Protein AF-A0A7C1KJD7-F1 (afdb_monomer_lite)

Structure (mmCIF, N/CA/C/O backbone):
data_AF-A0A7C1KJD7-F1
#
_entry.id   AF-A0A7C1KJD7-F1
#
loop_
_atom_site.group_PDB
_atom_site.id
_atom_site.type_symbol
_atom_site.label_atom_id
_atom_site.label_alt_id
_atom_site.label_comp_id
_atom_site.label_asym_id
_atom_site.label_entity_id
_atom_site.label_seq_id
_atom_site.pdbx_PDB_ins_code
_atom_site.Cartn_x
_atom_site.Cartn_y
_atom_site.Cartn_z
_atom_site.occupancy
_atom_site.B_iso_or_equiv
_atom_site.auth_seq_id
_atom_site.auth_comp_id
_atom_site.auth_asym_id
_atom_site.auth_atom_id
_atom_site.pdbx_PDB_model_num
ATOM 1 N N . MET A 1 1 ? 10.909 -5.731 -11.080 1.00 77.62 1 MET A N 1
ATOM 2 C CA . MET A 1 1 ? 9.481 -5.379 -10.924 1.00 77.62 1 MET A CA 1
ATOM 3 C C . MET A 1 1 ? 9.407 -4.205 -9.976 1.00 77.62 1 MET A C 1
ATOM 5 O O . MET A 1 1 ? 10.012 -4.277 -8.915 1.00 77.62 1 MET A O 1
ATOM 9 N N . LYS A 1 2 ? 8.737 -3.116 -10.343 1.00 84.19 2 LYS A N 1
ATOM 10 C CA . LYS A 1 2 ? 8.653 -1.925 -9.484 1.00 84.19 2 LYS A CA 1
ATOM 11 C C . LYS A 1 2 ? 7.264 -1.811 -8.851 1.00 84.19 2 LYS A C 1
ATOM 13 O O . LYS A 1 2 ? 6.294 -2.258 -9.455 1.00 84.19 2 LYS A O 1
ATOM 18 N N . PRO A 1 3 ? 7.127 -1.212 -7.658 1.00 88.62 3 PRO A N 1
ATOM 19 C CA . PRO A 1 3 ? 5.817 -0.886 -7.101 1.00 88.62 3 PRO A CA 1
ATOM 20 C C . PRO A 1 3 ? 5.029 0.087 -7.982 1.00 88.62 3 PRO A C 1
ATOM 22 O O . PRO A 1 3 ? 5.528 1.151 -8.351 1.00 88.62 3 PRO A O 1
ATOM 25 N N . ASN A 1 4 ? 3.762 -0.222 -8.239 1.00 91.00 4 ASN A N 1
ATOM 26 C CA . ASN A 1 4 ? 2.827 0.669 -8.914 1.00 91.00 4 ASN A CA 1
ATOM 27 C C . ASN A 1 4 ? 2.077 1.544 -7.896 1.00 91.00 4 ASN A C 1
ATOM 29 O O . ASN A 1 4 ? 0.919 1.302 -7.551 1.00 91.00 4 ASN A O 1
ATOM 33 N N . ILE A 1 5 ? 2.748 2.588 -7.403 1.00 90.06 5 ILE A N 1
ATOM 34 C CA . ILE A 1 5 ? 2.186 3.477 -6.371 1.00 90.06 5 ILE A CA 1
ATOM 35 C C . ILE A 1 5 ? 0.948 4.230 -6.862 1.00 90.06 5 ILE A C 1
ATOM 37 O O . ILE A 1 5 ? 0.007 4.414 -6.096 1.00 90.06 5 ILE A O 1
ATOM 41 N N . LYS A 1 6 ? 0.890 4.590 -8.151 1.00 91.38 6 LYS A N 1
ATOM 42 C CA . LYS A 1 6 ? -0.292 5.245 -8.733 1.00 91.38 6 LYS A CA 1
ATOM 43 C C . LYS A 1 6 ? -1.542 4.376 -8.591 1.00 91.38 6 LYS A C 1
ATOM 45 O O . LYS A 1 6 ? -2.605 4.884 -8.244 1.00 91.38 6 LYS A O 1
ATOM 50 N N . LYS A 1 7 ? -1.417 3.065 -8.822 1.00 91.56 7 LYS A N 1
ATOM 51 C CA . LYS A 1 7 ? -2.524 2.119 -8.640 1.00 91.56 7 LYS A CA 1
ATOM 52 C C . LYS A 1 7 ? -2.934 2.014 -7.171 1.00 91.56 7 LYS A C 1
ATOM 54 O O . LYS A 1 7 ? -4.126 2.023 -6.886 1.00 91.56 7 LYS A O 1
ATOM 59 N N . MET A 1 8 ? -1.973 2.006 -6.243 1.00 91.81 8 MET A N 1
ATOM 60 C CA . MET A 1 8 ? -2.263 2.028 -4.801 1.00 91.81 8 MET A CA 1
ATOM 61 C C . MET A 1 8 ? -3.058 3.276 -4.400 1.00 91.81 8 MET A C 1
ATOM 63 O O . MET A 1 8 ? -4.068 3.160 -3.713 1.00 91.81 8 MET A O 1
ATOM 67 N N . GLU A 1 9 ? -2.632 4.461 -4.845 1.00 93.50 9 GLU A N 1
ATOM 68 C CA . GLU A 1 9 ? -3.326 5.726 -4.564 1.00 93.50 9 GLU A CA 1
ATOM 69 C C . GLU A 1 9 ? -4.737 5.748 -5.159 1.00 93.50 9 GLU A C 1
ATOM 71 O O . GLU A 1 9 ? -5.676 6.189 -4.499 1.00 93.50 9 GLU A O 1
ATOM 76 N N . LEU A 1 10 ? -4.907 5.220 -6.373 1.00 94.81 10 LEU A N 1
ATOM 77 C CA . LEU A 1 10 ? -6.212 5.114 -7.018 1.00 94.81 10 LEU A CA 1
ATOM 78 C C . LEU A 1 10 ? -7.172 4.225 -6.220 1.00 94.81 10 LEU A C 1
ATOM 80 O O . LEU A 1 10 ? -8.307 4.632 -5.975 1.00 94.81 10 LEU A O 1
ATOM 84 N N . GLU A 1 11 ? -6.730 3.047 -5.774 1.00 94.75 11 GLU A N 1
ATOM 85 C CA . GLU A 1 11 ? -7.579 2.163 -4.967 1.00 94.75 11 GLU A CA 1
ATOM 86 C C . GLU A 1 11 ? -7.882 2.756 -3.589 1.00 94.75 11 GLU A C 1
ATOM 88 O O . GLU A 1 11 ? -9.010 2.661 -3.108 1.00 94.75 11 GLU A O 1
ATOM 93 N N . MET A 1 12 ? -6.916 3.436 -2.968 1.00 95.31 12 MET A N 1
ATOM 94 C CA . MET A 1 12 ? -7.169 4.169 -1.729 1.00 95.31 12 MET A CA 1
ATOM 95 C C . MET A 1 12 ? -8.230 5.254 -1.917 1.00 95.31 12 MET A C 1
ATOM 97 O O . MET A 1 12 ? -9.146 5.350 -1.102 1.00 95.31 12 MET A O 1
ATOM 101 N N . ASN A 1 13 ? -8.148 6.027 -3.001 1.00 95.56 13 ASN A N 1
ATOM 102 C CA . ASN A 1 13 ? -9.141 7.048 -3.326 1.00 95.56 13 ASN A CA 1
ATOM 103 C C . ASN A 1 13 ? -10.522 6.429 -3.581 1.00 95.56 13 ASN A C 1
ATOM 105 O O . ASN A 1 13 ? -11.512 6.935 -3.057 1.00 95.56 13 ASN A O 1
ATOM 109 N N . ARG A 1 14 ? -10.597 5.302 -4.305 1.00 95.75 14 ARG A N 1
ATOM 110 C CA . ARG A 1 14 ? -11.847 4.553 -4.538 1.00 95.75 14 ARG A CA 1
ATOM 111 C C . ARG A 1 14 ? -12.504 4.106 -3.229 1.00 95.75 14 ARG A C 1
ATOM 113 O O . ARG A 1 14 ? -13.725 4.116 -3.120 1.00 95.75 14 ARG A O 1
ATOM 120 N N . LEU A 1 15 ? -11.696 3.715 -2.246 1.00 94.50 15 LEU A N 1
ATOM 121 C CA . LEU A 1 15 ? -12.148 3.288 -0.920 1.00 94.50 15 LEU A CA 1
ATOM 122 C C . LEU A 1 15 ? -12.400 4.458 0.050 1.00 94.50 15 LEU A C 1
ATOM 124 O O . LEU A 1 15 ? -12.880 4.233 1.160 1.00 94.50 15 LEU A O 1
ATOM 128 N N . GLY A 1 16 ? -12.057 5.697 -0.323 1.00 95.81 16 GLY A N 1
ATOM 129 C CA . GLY A 1 16 ? -12.086 6.850 0.583 1.00 95.81 16 GLY A CA 1
ATOM 130 C C . GLY A 1 16 ? -11.070 6.744 1.729 1.00 95.81 16 GLY A C 1
ATOM 131 O O . GLY A 1 16 ? -11.281 7.283 2.816 1.00 95.81 16 GLY A O 1
ATOM 132 N N . TRP A 1 17 ? -9.984 5.994 1.532 1.00 95.94 17 TRP A N 1
ATOM 133 C CA . TRP A 1 17 ? -8.985 5.720 2.559 1.00 95.94 17 TRP A CA 1
ATOM 134 C C . TRP A 1 17 ? -7.829 6.710 2.515 1.00 95.94 17 TRP A C 1
ATOM 136 O O . TRP A 1 17 ? -7.290 7.042 1.465 1.00 95.94 17 TRP A O 1
ATOM 146 N N . ASN A 1 18 ? -7.365 7.101 3.700 1.00 94.88 18 ASN A N 1
ATOM 147 C CA . ASN A 1 18 ? -6.099 7.806 3.872 1.00 94.88 18 ASN A CA 1
ATOM 148 C C . ASN A 1 18 ? -4.981 6.839 4.312 1.00 94.88 18 ASN A C 1
ATOM 150 O O . ASN A 1 18 ? -5.226 5.691 4.697 1.00 94.88 18 ASN A O 1
ATOM 154 N N . LYS A 1 19 ? -3.727 7.311 4.295 1.00 94.31 19 LYS A N 1
ATOM 155 C CA . LYS A 1 19 ? -2.539 6.508 4.664 1.00 94.31 19 LYS A CA 1
ATOM 156 C C . LYS A 1 19 ? -2.618 5.946 6.089 1.00 94.31 19 LYS A C 1
ATOM 158 O O . LYS A 1 19 ? -2.112 4.858 6.352 1.00 94.31 19 LYS A O 1
ATOM 163 N N . ALA A 1 20 ? -3.282 6.652 7.006 1.00 94.94 20 ALA A N 1
ATOM 164 C CA . ALA A 1 20 ? -3.474 6.181 8.374 1.00 94.94 20 ALA A CA 1
ATOM 165 C C . ALA A 1 20 ? -4.457 5.002 8.453 1.00 94.94 20 ALA A C 1
ATOM 167 O O . ALA A 1 20 ? -4.212 4.067 9.216 1.00 94.94 20 ALA A O 1
ATOM 168 N N . ARG A 1 21 ? -5.533 5.011 7.652 1.00 95.56 21 ARG A N 1
ATOM 169 C CA . ARG A 1 21 ? -6.453 3.872 7.552 1.00 95.56 21 ARG A CA 1
ATOM 170 C C . ARG A 1 21 ? -5.752 2.664 6.948 1.00 95.56 21 ARG A C 1
ATOM 172 O O . ARG A 1 21 ? -5.830 1.591 7.534 1.00 95.56 21 ARG A O 1
ATOM 179 N N . LEU A 1 22 ? -5.004 2.853 5.861 1.00 95.31 22 LEU A N 1
ATOM 180 C CA . LEU A 1 22 ? -4.234 1.771 5.247 1.00 95.31 22 LEU A CA 1
ATOM 181 C C . LEU A 1 22 ? -3.239 1.141 6.236 1.00 95.31 22 LEU A C 1
ATOM 183 O O . LEU A 1 22 ? -3.127 -0.078 6.302 1.00 95.31 22 LEU A O 1
ATOM 187 N N . ALA A 1 23 ? -2.568 1.952 7.062 1.00 95.31 23 ALA A N 1
ATOM 188 C CA . ALA A 1 23 ? -1.667 1.446 8.099 1.00 95.31 23 ALA A CA 1
ATOM 189 C C . ALA A 1 23 ? -2.391 0.537 9.105 1.00 95.31 23 ALA A C 1
ATOM 191 O O . ALA A 1 23 ? -1.874 -0.523 9.459 1.00 95.31 23 ALA A O 1
ATOM 192 N N . LYS A 1 24 ? -3.606 0.930 9.518 1.00 95.56 24 LYS A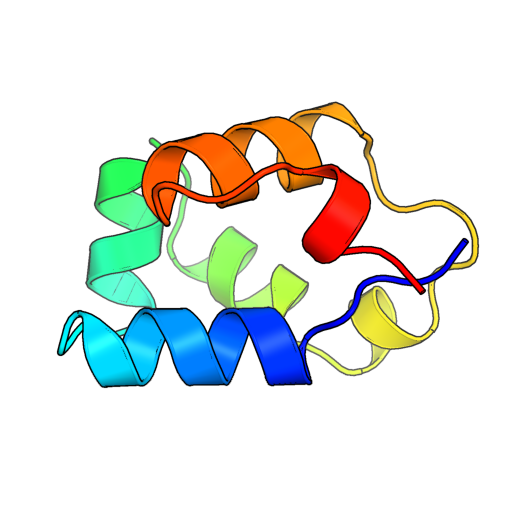 N 1
ATOM 193 C CA . LYS A 1 24 ? -4.455 0.138 10.416 1.00 95.56 24 LYS A CA 1
ATOM 194 C C . LYS A 1 24 ? -4.848 -1.199 9.781 1.00 95.56 24 LYS A C 1
ATOM 196 O O . LYS A 1 24 ? -4.701 -2.224 10.433 1.00 95.56 24 LYS A O 1
ATOM 201 N N . GLU A 1 25 ? -5.284 -1.191 8.524 1.00 95.19 25 GLU A N 1
ATOM 202 C CA . GLU A 1 25 ? -5.695 -2.406 7.796 1.00 95.19 25 GLU A CA 1
ATOM 203 C C . GLU A 1 25 ? -4.531 -3.365 7.537 1.00 95.19 25 GLU A C 1
ATOM 205 O O . GLU A 1 25 ? -4.663 -4.579 7.644 1.00 95.19 25 GLU A O 1
ATOM 210 N N . MET A 1 26 ? -3.349 -2.825 7.247 1.00 94.00 26 MET A N 1
ATOM 211 C CA . MET A 1 26 ? -2.143 -3.626 7.046 1.00 94.00 26 MET A CA 1
ATOM 212 C C . MET A 1 26 ? -1.516 -4.134 8.355 1.00 94.00 26 MET A C 1
ATOM 214 O O . MET A 1 26 ? -0.600 -4.962 8.302 1.00 94.00 26 MET A O 1
ATOM 218 N N . GLY A 1 27 ? -1.947 -3.616 9.512 1.00 94.62 27 GLY A N 1
ATOM 219 C CA . GLY A 1 27 ? -1.332 -3.900 10.808 1.00 94.62 27 GLY A CA 1
ATOM 220 C C . GLY A 1 27 ? 0.121 -3.418 10.900 1.00 94.62 27 GLY A C 1
ATOM 221 O O . GLY A 1 27 ? 0.972 -4.124 11.437 1.00 94.62 27 GLY A O 1
ATOM 222 N N . VAL A 1 28 ? 0.433 -2.251 10.326 1.00 93.81 28 VAL A N 1
ATOM 223 C CA . VAL A 1 28 ? 1.784 -1.657 10.323 1.00 93.81 28 VAL A CA 1
ATOM 224 C C . VAL A 1 28 ? 1.763 -0.226 10.858 1.00 93.81 28 VAL A C 1
ATOM 226 O O . VAL A 1 28 ? 0.708 0.372 11.067 1.00 93.81 28 VAL A O 1
ATOM 229 N N . THR A 1 29 ? 2.941 0.359 11.078 1.00 95.38 29 THR A N 1
ATOM 230 C CA . THR A 1 29 ? 3.029 1.753 11.526 1.00 95.38 29 THR A CA 1
ATOM 231 C C . THR A 1 29 ? 2.657 2.719 10.400 1.00 95.38 29 THR A C 1
ATOM 233 O O . THR A 1 29 ? 2.834 2.435 9.212 1.00 95.38 29 THR A O 1
ATOM 236 N N . ARG A 1 30 ? 2.190 3.919 10.769 1.00 94.06 30 ARG A N 1
ATOM 237 C CA . ARG A 1 30 ? 1.938 4.994 9.795 1.00 94.06 30 ARG A CA 1
ATOM 238 C C . ARG A 1 30 ? 3.201 5.308 8.996 1.00 94.06 30 ARG A C 1
ATOM 240 O O . ARG A 1 30 ? 3.132 5.396 7.778 1.00 94.06 30 ARG A O 1
ATOM 247 N N . GLN A 1 31 ? 4.352 5.396 9.663 1.00 93.88 31 GLN A N 1
ATOM 248 C CA . GLN A 1 31 ? 5.640 5.669 9.022 1.00 93.88 31 GLN A CA 1
ATOM 249 C C . GLN A 1 31 ? 5.969 4.651 7.923 1.00 93.88 31 GLN A C 1
ATOM 251 O O . GLN A 1 31 ? 6.410 5.052 6.850 1.00 93.88 31 GLN A O 1
ATOM 256 N N . SER A 1 32 ? 5.694 3.359 8.144 1.00 93.06 32 SER A N 1
ATOM 257 C CA . SER A 1 32 ? 5.872 2.337 7.108 1.00 93.06 32 SER A CA 1
ATOM 258 C C . SER A 1 32 ? 5.019 2.620 5.876 1.00 93.06 32 SER A C 1
ATOM 260 O O . SER A 1 32 ? 5.533 2.554 4.765 1.00 93.06 32 SER A O 1
ATOM 262 N N . VAL A 1 33 ? 3.750 3.004 6.053 1.00 92.94 33 VAL A N 1
ATOM 263 C CA . VAL A 1 33 ? 2.897 3.384 4.918 1.00 92.94 33 VAL A CA 1
ATOM 264 C C . VAL A 1 33 ? 3.427 4.624 4.214 1.00 92.94 33 VAL A C 1
ATOM 266 O O . VAL A 1 33 ? 3.504 4.622 2.998 1.00 92.94 33 VAL A O 1
ATOM 269 N N . TYR A 1 34 ? 3.860 5.664 4.925 1.00 93.12 34 TYR A N 1
ATOM 270 C CA . TYR A 1 34 ? 4.454 6.833 4.263 1.00 93.12 34 TYR A CA 1
ATOM 271 C C . TYR A 1 34 ? 5.709 6.475 3.457 1.00 93.12 34 TYR A C 1
ATOM 273 O O . TYR A 1 34 ? 5.856 6.961 2.338 1.00 93.12 34 TYR A O 1
ATOM 281 N N . TYR A 1 35 ? 6.554 5.582 3.978 1.00 92.19 35 TYR A N 1
ATOM 282 C CA . TYR A 1 35 ? 7.710 5.056 3.252 1.00 92.19 35 TYR A CA 1
ATOM 283 C C . TYR A 1 35 ? 7.303 4.299 1.981 1.00 92.19 35 TYR A C 1
ATOM 285 O O . TYR A 1 35 ? 7.904 4.500 0.936 1.00 92.19 35 TYR A O 1
ATOM 293 N N . TYR A 1 36 ? 6.248 3.482 2.011 1.00 90.69 36 TYR A N 1
ATOM 294 C CA . TYR A 1 36 ? 5.807 2.757 0.812 1.00 90.69 36 TYR A CA 1
ATOM 295 C C . TYR A 1 36 ? 5.306 3.669 -0.318 1.00 90.69 36 TYR A C 1
ATOM 297 O O . TYR A 1 36 ? 5.242 3.242 -1.464 1.00 90.69 36 TYR A O 1
ATOM 305 N N . PHE A 1 37 ? 4.969 4.922 -0.014 1.00 89.75 37 PHE A N 1
ATOM 306 C CA . PHE A 1 37 ? 4.559 5.921 -1.002 1.00 89.75 37 PHE A CA 1
ATOM 307 C C . PHE A 1 37 ? 5.672 6.946 -1.291 1.00 89.75 37 PHE A C 1
ATOM 309 O O . PHE A 1 37 ? 5.428 7.913 -2.013 1.00 89.75 37 PHE A O 1
ATOM 316 N N . SER A 1 38 ? 6.879 6.764 -0.740 1.00 90.81 38 SER A N 1
ATOM 317 C CA . SER A 1 38 ? 8.027 7.639 -0.996 1.00 90.81 38 SER A CA 1
ATOM 318 C C . SER A 1 38 ? 8.720 7.307 -2.322 1.00 90.81 38 SER A C 1
ATOM 320 O O . SER A 1 38 ? 8.559 6.218 -2.880 1.00 90.81 38 SER A O 1
ATOM 322 N N . GLU A 1 39 ? 9.521 8.249 -2.824 1.00 86.81 39 GLU A N 1
ATOM 323 C CA . GLU A 1 39 ? 10.330 8.054 -4.034 1.00 86.81 39 GLU A CA 1
ATOM 324 C C . GLU A 1 39 ? 11.330 6.897 -3.893 1.00 86.81 39 GLU A C 1
ATOM 326 O O . GLU A 1 39 ? 11.502 6.116 -4.829 1.00 86.81 39 GLU A O 1
ATOM 331 N N . ASP A 1 40 ? 11.902 6.703 -2.702 1.00 86.06 40 ASP A N 1
ATOM 332 C CA . ASP A 1 40 ? 12.844 5.608 -2.436 1.00 86.06 40 ASP A CA 1
ATOM 333 C C . ASP A 1 40 ? 12.211 4.233 -2.673 1.00 86.06 40 ASP A C 1
ATOM 335 O O . ASP A 1 40 ? 12.828 3.329 -3.239 1.00 86.06 40 ASP A O 1
ATOM 339 N N . PHE A 1 41 ? 10.955 4.057 -2.250 1.00 85.25 41 PHE A N 1
ATOM 340 C CA . PHE A 1 41 ? 10.250 2.798 -2.453 1.00 85.25 41 PHE A CA 1
ATOM 341 C C . PHE A 1 41 ? 9.832 2.616 -3.918 1.00 85.25 41 PHE A C 1
ATOM 343 O O . PHE A 1 41 ? 9.932 1.504 -4.438 1.00 85.25 41 PHE A O 1
ATOM 350 N N . LYS A 1 42 ? 9.446 3.697 -4.613 1.00 83.69 42 LYS A N 1
ATOM 351 C CA . LYS A 1 42 ? 9.110 3.680 -6.052 1.00 83.69 42 LYS A CA 1
ATOM 352 C C . LYS A 1 42 ? 10.276 3.218 -6.924 1.00 83.69 42 LYS A C 1
ATOM 354 O O . LYS A 1 42 ? 10.071 2.514 -7.912 1.00 83.69 42 LYS A O 1
ATOM 359 N N . GLN A 1 43 ? 11.497 3.616 -6.575 1.00 85.12 43 GLN A N 1
ATOM 360 C CA . GLN A 1 43 ? 12.694 3.279 -7.347 1.00 85.12 43 GLN A CA 1
ATOM 361 C C . GLN A 1 43 ? 13.192 1.852 -7.094 1.00 85.12 43 GLN A C 1
ATOM 363 O O . GLN A 1 43 ? 14.028 1.350 -7.849 1.00 85.12 43 GLN A O 1
ATOM 368 N N . LYS A 1 44 ? 12.659 1.168 -6.076 1.00 81.69 44 LYS A N 1
ATOM 369 C CA . LYS A 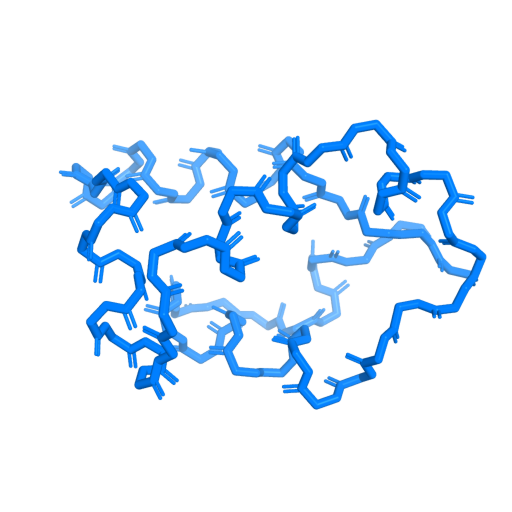1 44 ? 13.115 -0.161 -5.688 1.00 81.69 44 LYS A CA 1
ATOM 370 C C . LYS A 1 44 ? 12.785 -1.208 -6.753 1.00 81.69 44 LYS A C 1
ATOM 372 O O . LYS A 1 44 ? 11.629 -1.420 -7.110 1.00 81.69 44 LYS A O 1
ATOM 377 N N . THR A 1 45 ? 13.820 -1.903 -7.217 1.00 74.25 45 THR A N 1
ATOM 378 C CA . THR A 1 45 ? 13.743 -2.939 -8.262 1.00 74.25 45 THR A CA 1
ATOM 379 C C . THR A 1 45 ? 13.110 -4.250 -7.791 1.00 74.25 45 THR A C 1
ATOM 381 O O . THR A 1 45 ? 12.673 -5.041 -8.631 1.00 74.25 45 THR A O 1
ATOM 384 N N . ASP A 1 46 ? 13.088 -4.465 -6.471 1.00 78.19 46 ASP A N 1
ATOM 385 C CA . ASP A 1 46 ? 12.477 -5.614 -5.799 1.00 78.19 46 ASP A CA 1
ATOM 386 C C . ASP A 1 46 ? 11.832 -5.178 -4.463 1.00 78.19 46 ASP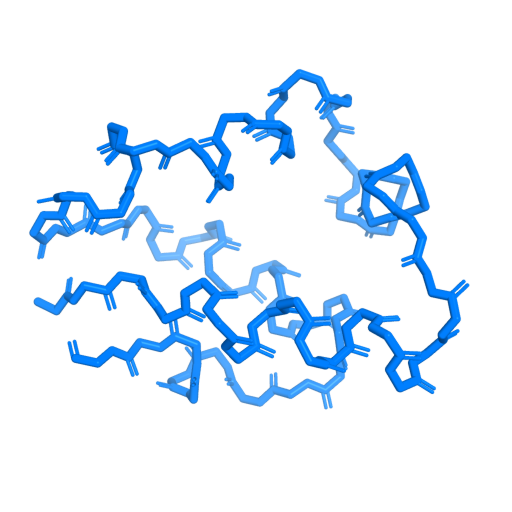 A C 1
ATOM 388 O O . ASP A 1 46 ? 12.495 -5.086 -3.415 1.00 78.19 46 ASP A O 1
ATOM 392 N N . PRO A 1 47 ? 10.549 -4.779 -4.475 1.00 80.69 47 PRO A N 1
ATOM 393 C CA . PRO A 1 47 ? 9.826 -4.496 -3.248 1.00 80.69 47 PRO A CA 1
ATOM 394 C C . PRO A 1 47 ? 9.596 -5.781 -2.458 1.00 80.69 47 PRO A C 1
ATOM 396 O O . PRO A 1 47 ? 9.281 -6.824 -3.019 1.00 80.69 47 PRO A O 1
ATOM 399 N N . ARG A 1 48 ? 9.677 -5.702 -1.122 1.00 86.44 48 ARG A N 1
ATOM 400 C CA . ARG A 1 48 ? 9.423 -6.867 -0.260 1.00 86.44 48 ARG A CA 1
ATOM 401 C C . ARG A 1 48 ? 8.043 -7.444 -0.596 1.00 86.44 48 ARG A C 1
ATOM 403 O O . ARG A 1 48 ? 7.032 -6.821 -0.272 1.00 86.44 48 ARG A O 1
ATOM 410 N N . LEU A 1 49 ? 7.999 -8.635 -1.198 1.00 84.94 49 LEU A N 1
ATOM 411 C CA . LEU A 1 49 ? 6.762 -9.271 -1.673 1.00 84.94 49 LEU A CA 1
ATOM 412 C C . LEU A 1 49 ? 5.695 -9.388 -0.578 1.00 84.94 49 LEU A C 1
ATOM 414 O O . LEU A 1 49 ? 4.508 -9.201 -0.841 1.00 84.94 49 LEU A O 1
ATOM 418 N N . GLY A 1 50 ? 6.107 -9.611 0.674 1.00 89.69 50 GLY A N 1
ATOM 419 C CA . GLY A 1 50 ? 5.195 -9.622 1.820 1.00 89.69 50 GLY A CA 1
ATOM 420 C C . GLY A 1 50 ? 4.476 -8.286 2.051 1.00 89.69 50 GLY A C 1
ATOM 421 O O . GLY A 1 50 ? 3.311 -8.282 2.440 1.00 89.69 50 GLY A O 1
ATOM 422 N N . THR A 1 51 ? 5.125 -7.150 1.773 1.00 90.75 51 THR A N 1
ATOM 423 C CA . THR A 1 51 ? 4.500 -5.820 1.852 1.00 90.75 51 THR A CA 1
ATOM 424 C C . THR A 1 51 ? 3.462 -5.644 0.750 1.00 90.75 51 THR A C 1
ATOM 426 O O . THR A 1 51 ? 2.331 -5.272 1.050 1.00 90.75 51 THR A O 1
ATOM 429 N N . ILE A 1 52 ? 3.816 -5.972 -0.495 1.00 91.75 52 ILE A N 1
ATOM 430 C CA . ILE A 1 52 ? 2.912 -5.875 -1.651 1.00 91.75 52 ILE A CA 1
ATOM 431 C C . ILE A 1 52 ? 1.703 -6.801 -1.473 1.00 91.75 52 ILE A C 1
ATOM 433 O O . ILE A 1 52 ? 0.569 -6.393 -1.697 1.00 91.75 52 ILE A O 1
ATOM 437 N N . THR A 1 53 ? 1.923 -8.010 -0.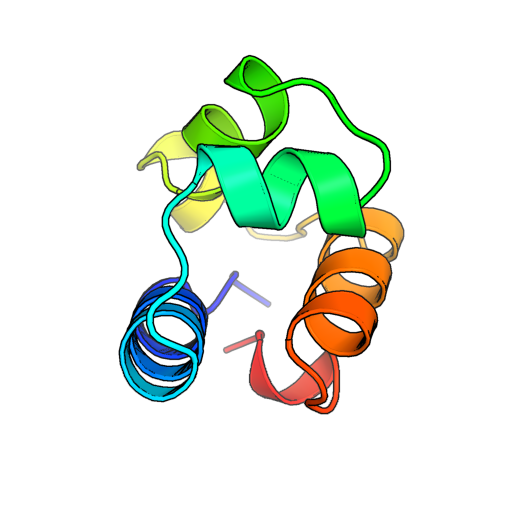952 1.00 92.50 53 THR A N 1
ATOM 438 C CA . THR A 1 53 ? 0.851 -8.965 -0.637 1.00 92.50 53 THR A CA 1
ATOM 439 C C . THR A 1 53 ? -0.099 -8.426 0.432 1.00 92.50 53 THR A C 1
ATOM 441 O O . THR A 1 53 ? -1.316 -8.506 0.271 1.00 92.50 53 THR A O 1
ATOM 444 N N . LYS A 1 54 ? 0.431 -7.850 1.521 1.00 92.81 54 LYS A N 1
ATOM 445 C CA . LYS A 1 54 ? -0.394 -7.223 2.567 1.00 92.81 54 LYS A CA 1
ATOM 446 C C . LYS A 1 54 ? -1.178 -6.025 2.029 1.00 92.81 54 LYS A C 1
ATOM 448 O O . LYS A 1 54 ? -2.339 -5.870 2.385 1.00 92.81 54 LYS A O 1
ATOM 453 N N . MET A 1 55 ? -0.568 -5.215 1.163 1.00 92.50 55 MET A N 1
ATOM 454 C CA . MET A 1 55 ? -1.240 -4.088 0.509 1.00 92.50 55 MET A CA 1
ATOM 455 C C . MET A 1 55 ? -2.361 -4.537 -0.413 1.00 92.50 55 MET A C 1
ATOM 457 O O . MET A 1 55 ? -3.461 -4.011 -0.295 1.00 92.50 55 MET A O 1
ATOM 461 N N . GLY A 1 56 ? -2.110 -5.522 -1.278 1.00 93.88 56 GLY A N 1
ATOM 462 C CA . GLY A 1 56 ? -3.130 -6.066 -2.175 1.00 93.88 56 GLY A CA 1
ATOM 463 C C . GLY A 1 56 ? -4.326 -6.590 -1.388 1.00 93.88 56 GLY A C 1
ATOM 464 O O . GLY A 1 56 ? -5.456 -6.182 -1.637 1.00 93.88 56 GLY A O 1
ATOM 465 N N . LYS A 1 57 ? -4.072 -7.372 -0.328 1.00 94.25 57 LYS A N 1
ATOM 466 C CA . LYS A 1 57 ? -5.130 -7.835 0.581 1.00 94.25 57 LYS A CA 1
ATOM 467 C C . LYS A 1 57 ? -5.897 -6.690 1.244 1.00 94.25 57 LYS A C 1
ATOM 469 O O . LYS A 1 57 ? -7.120 -6.737 1.264 1.00 94.25 57 LYS A O 1
ATOM 474 N N . ALA A 1 58 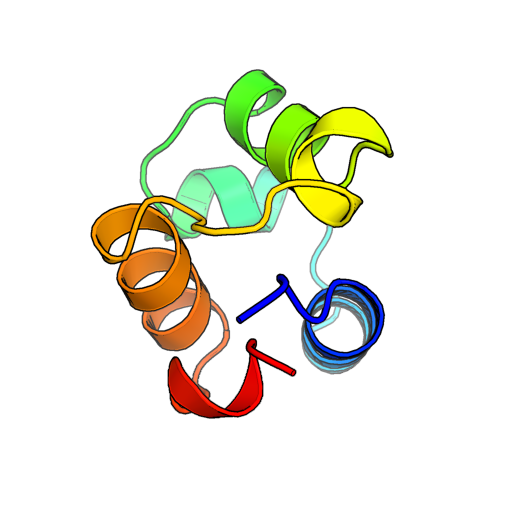? -5.206 -5.677 1.769 1.00 94.31 58 ALA A N 1
ATOM 475 C CA . ALA A 1 58 ? -5.854 -4.541 2.426 1.00 94.31 58 ALA A CA 1
ATOM 476 C C . ALA 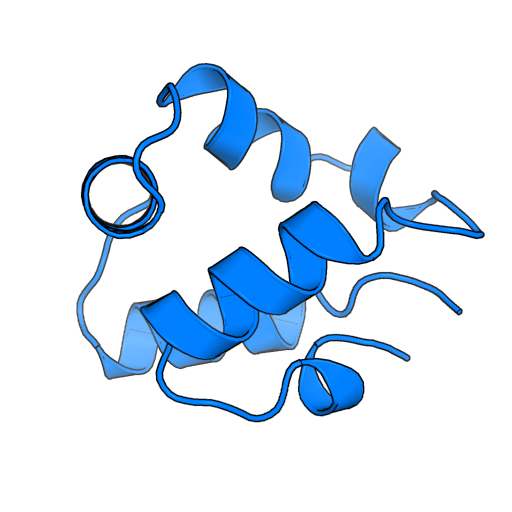A 1 58 ? -6.711 -3.720 1.449 1.00 94.31 58 ALA A C 1
ATOM 478 O O . ALA A 1 58 ? -7.803 -3.297 1.801 1.00 94.31 58 ALA A O 1
ATOM 479 N N . LEU A 1 59 ? -6.236 -3.514 0.219 1.00 94.06 59 LEU A N 1
ATOM 480 C CA . LEU A 1 59 ? -6.934 -2.747 -0.817 1.00 94.06 59 LEU A CA 1
ATOM 481 C C . LEU A 1 59 ? -7.973 -3.577 -1.593 1.00 94.06 59 LEU A C 1
ATOM 483 O O . LEU A 1 59 ? -8.716 -3.020 -2.400 1.00 94.06 59 LEU A O 1
ATOM 487 N N . GLY A 1 60 ? -8.041 -4.890 -1.352 1.00 92.81 60 GLY A N 1
ATOM 488 C CA . GLY A 1 60 ? -8.958 -5.801 -2.035 1.00 92.81 60 GLY A CA 1
ATOM 489 C C . GLY A 1 60 ? -8.623 -6.029 -3.511 1.00 92.81 60 GLY A C 1
ATOM 490 O O . GLY A 1 60 ? -9.536 -6.199 -4.312 1.00 92.81 60 GLY A O 1
ATOM 491 N N . ILE A 1 61 ? -7.338 -6.011 -3.876 1.00 92.75 61 ILE A N 1
ATOM 492 C CA . ILE A 1 61 ? -6.857 -6.212 -5.253 1.00 92.75 61 ILE A CA 1
ATOM 493 C C . ILE A 1 61 ? -5.736 -7.256 -5.316 1.00 92.75 61 ILE A C 1
ATOM 495 O O . ILE A 1 61 ? -5.094 -7.551 -4.302 1.00 92.75 61 ILE A O 1
ATOM 499 N N . ASP A 1 62 ? -5.480 -7.815 -6.504 1.00 92.94 62 ASP A N 1
ATOM 500 C CA . ASP A 1 62 ? -4.382 -8.767 -6.680 1.00 92.94 62 ASP A CA 1
ATOM 501 C C . ASP A 1 62 ? -3.035 -8.054 -6.428 1.00 92.94 62 ASP A C 1
ATOM 503 O O . ASP A 1 62 ? -2.763 -7.005 -7.021 1.00 92.94 62 ASP A O 1
ATOM 507 N N . PRO A 1 63 ? -2.157 -8.585 -5.555 1.00 90.81 63 PRO A N 1
ATOM 508 C CA . PRO A 1 63 ? -0.818 -8.041 -5.339 1.00 90.81 63 PRO A CA 1
ATOM 509 C C . PRO A 1 63 ? 0.015 -7.871 -6.620 1.00 90.81 63 PRO A C 1
ATOM 511 O O . PRO A 1 63 ? 0.908 -7.027 -6.649 1.00 90.81 63 PRO A O 1
ATOM 514 N N . LYS A 1 64 ? -0.251 -8.649 -7.674 1.00 90.25 64 LYS A N 1
ATOM 515 C CA . LYS A 1 64 ? 0.411 -8.507 -8.977 1.00 90.25 64 LYS A CA 1
ATOM 516 C C . LYS A 1 64 ? 0.039 -7.202 -9.676 1.00 90.25 64 LYS A C 1
ATOM 518 O O . LYS A 1 64 ? 0.907 -6.606 -10.303 1.00 90.25 64 LYS A O 1
ATOM 523 N N . ASP A 1 65 ? -1.188 -6.715 -9.496 1.00 89.88 65 ASP A N 1
ATOM 524 C CA . ASP A 1 65 ? -1.652 -5.442 -10.071 1.00 89.88 65 ASP A CA 1
ATOM 525 C C . ASP A 1 65 ? -0.996 -4.226 -9.397 1.00 89.88 65 ASP A C 1
ATOM 527 O O . ASP A 1 65 ? -1.010 -3.109 -9.919 1.00 89.88 65 ASP A O 1
ATOM 531 N N . LEU A 1 66 ? -0.398 -4.440 -8.221 1.00 89.00 66 LEU A N 1
ATOM 532 C CA . LEU A 1 66 ? 0.404 -3.454 -7.502 1.00 89.00 66 LEU A CA 1
ATOM 533 C C . LEU A 1 66 ? 1.865 -3.407 -7.955 1.00 89.00 66 LEU A C 1
ATOM 535 O O . LEU A 1 66 ? 2.652 -2.643 -7.388 1.00 89.00 66 LEU A O 1
ATOM 539 N N . LEU A 1 67 ? 2.238 -4.201 -8.954 1.00 88.38 67 LEU A N 1
ATOM 540 C CA . LEU A 1 67 ? 3.567 -4.233 -9.546 1.00 88.38 67 LEU A CA 1
ATOM 541 C C . LEU A 1 67 ? 3.498 -3.787 -11.009 1.00 88.38 67 LEU A C 1
ATOM 543 O O . LEU A 1 67 ? 2.467 -3.909 -11.665 1.00 88.38 67 LEU A O 1
ATOM 547 N N . THR A 1 68 ? 4.609 -3.250 -11.506 1.00 81.62 68 THR A N 1
ATOM 548 C CA . THR A 1 68 ? 4.816 -2.893 -12.912 1.00 81.62 68 THR A CA 1
ATOM 549 C C . THR A 1 68 ? 6.180 -3.338 -13.418 1.00 81.62 68 THR A C 1
ATOM 551 O O . THR A 1 68 ? 7.094 -3.627 -12.595 1.00 81.62 68 THR A O 1
#

Radius of gyration: 10.61 Å; chains: 1; bounding box: 26×18×24 Å

Sequence (68 aa):
MKPNIKKMELEMNRLGWNKARLAKEMGVTRQSVYYYFSEDFKQKTDPRLGTITKMGKALGIDPKDLLT

Foldseek 3Di:
DFFPLVVLVVLCVVVVHDLCVLCVQLVHDSVVSVVCNDPVRRPDPDHDLSVLCSSCVSSVHDSVVRGD

Secondary structure (DSSP, 8-state):
--B-HHHHHHHHHHTT--HHHHHHHHTS-HHHHHHHTSHHHHT-SS--HHHHHHHHHHHTS-GGGGB-

pLDDT: mean 90.88, std 4.89, range [74.25, 95.94]